Protein AF-A0A6V7KND9-F1 (afdb_monomer_lite)

Secondary structure (DSSP, 8-state):
---PPPHHHHHHHHHHTT--TTS---SSSS----------S----

Organism: NCBI:txid1563983

Foldseek 3Di:
DPDDQDPVNVVVCVVPVPDDPVDDDDPVDPDDDDDDDDDDPDDDD

InterPro domains:
  IPR036734 Neurotransmitter-gated ion-channel ligand-binding domain superfamily [SSF63712] (9-43)

Sequence (45 aa):
SLWNDTMVDKLKNDLLTNYDQNTRPAHHLNTTQVYIGMHPYYISI

pLDDT: mean 85.57, std 11.01, range [50.53, 94.56]

Structure (mmCIF, N/CA/C/O backbone):
data_AF-A0A6V7KND9-F1
#
_entry.id   AF-A0A6V7KND9-F1
#
loop_
_atom_site.group_PDB
_atom_site.id
_atom_site.type_symbol
_atom_site.label_atom_id
_atom_site.label_alt_id
_atom_site.label_comp_id
_atom_site.label_asym_id
_atom_site.label_entity_id
_atom_site.label_seq_id
_atom_site.pdbx_PDB_ins_code
_atom_site.Cartn_x
_atom_site.Cartn_y
_atom_site.Cartn_z
_atom_site.occupancy
_atom_site.B_iso_or_equiv
_atom_site.auth_seq_id
_atom_site.auth_comp_id
_atom_site.auth_asym_id
_atom_site.auth_atom_id
_atom_site.pdbx_PDB_model_num
ATOM 1 N N . SER A 1 1 ? -10.486 13.622 25.054 1.00 50.53 1 SER A N 1
ATOM 2 C CA . SER A 1 1 ? -10.974 12.484 24.254 1.00 50.53 1 SER A CA 1
ATOM 3 C C . SER A 1 1 ? -10.797 11.230 25.093 1.00 50.53 1 SER A C 1
ATOM 5 O O . SER A 1 1 ? -9.685 11.007 25.548 1.00 50.53 1 SER A O 1
ATOM 7 N N . LEU A 1 2 ? -11.868 10.491 25.402 1.00 59.66 2 LEU A N 1
ATOM 8 C CA . LEU A 1 2 ? -11.852 9.312 26.287 1.00 59.66 2 LEU A CA 1
ATOM 9 C C . LEU A 1 2 ? -11.562 8.025 25.489 1.00 59.66 2 LEU A C 1
ATOM 11 O O . LEU A 1 2 ? -12.286 7.042 25.588 1.00 59.66 2 LEU A O 1
ATOM 15 N N . TRP A 1 3 ? -10.542 8.067 24.638 1.00 68.94 3 TRP A N 1
ATOM 16 C CA . TRP A 1 3 ? -10.043 6.920 23.888 1.00 68.94 3 TRP A CA 1
ATOM 17 C C . TRP A 1 3 ? -8.543 6.865 24.144 1.00 68.94 3 TRP A C 1
ATOM 19 O O . TRP A 1 3 ? -7.829 7.804 23.802 1.00 68.94 3 TRP A O 1
ATOM 29 N N . ASN A 1 4 ? -8.086 5.818 24.831 1.00 78.69 4 ASN A N 1
ATOM 30 C CA . ASN A 1 4 ? -6.656 5.587 24.995 1.00 78.69 4 ASN A CA 1
ATOM 31 C C . ASN A 1 4 ? -6.107 5.093 23.661 1.00 78.69 4 ASN A C 1
ATOM 33 O O . ASN A 1 4 ? -6.532 4.037 23.189 1.00 78.69 4 ASN A O 1
ATOM 37 N N . ASP A 1 5 ? -5.161 5.836 23.092 1.00 82.44 5 ASP A N 1
ATOM 38 C CA . ASP A 1 5 ? -4.474 5.430 21.870 1.00 82.44 5 ASP A CA 1
ATOM 39 C C . ASP A 1 5 ? -3.876 4.038 22.045 1.00 82.44 5 ASP A C 1
ATOM 41 O O . ASP A 1 5 ? -3.100 3.772 22.977 1.00 82.44 5 ASP A O 1
ATOM 45 N N . THR A 1 6 ? -4.229 3.144 21.128 1.00 89.94 6 THR A N 1
ATOM 46 C CA . THR A 1 6 ? -3.626 1.821 21.092 1.00 89.94 6 THR A CA 1
ATOM 47 C C . THR A 1 6 ? -2.177 1.937 20.619 1.00 89.94 6 THR A C 1
ATOM 49 O O . THR A 1 6 ? -1.763 2.919 19.997 1.00 89.94 6 THR A O 1
ATOM 52 N N . MET A 1 7 ? -1.371 0.906 20.875 1.00 92.31 7 MET A N 1
ATOM 53 C CA . MET A 1 7 ? -0.007 0.854 20.330 1.00 92.31 7 MET A CA 1
ATOM 54 C C . MET A 1 7 ? 0.005 0.929 18.794 1.00 92.31 7 MET A C 1
ATOM 56 O O . MET A 1 7 ? 0.954 1.449 18.215 1.00 92.31 7 MET A O 1
ATOM 60 N N . VAL A 1 8 ? -1.061 0.455 18.140 1.00 93.50 8 VAL A N 1
ATOM 61 C CA . VAL A 1 8 ? -1.231 0.537 16.684 1.00 93.50 8 VAL A CA 1
ATOM 62 C C . VAL A 1 8 ? -1.447 1.982 16.236 1.00 93.50 8 VAL A C 1
ATOM 64 O O . VAL A 1 8 ? -0.899 2.383 15.212 1.00 93.50 8 VAL A O 1
ATOM 67 N N . ASP A 1 9 ? -2.201 2.773 16.997 1.00 92.62 9 ASP A N 1
ATOM 68 C CA . ASP A 1 9 ? -2.459 4.179 16.666 1.00 92.62 9 ASP A CA 1
ATOM 69 C C . ASP A 1 9 ? -1.182 5.014 16.784 1.00 92.62 9 ASP A C 1
ATOM 71 O O . ASP A 1 9 ? -0.865 5.796 15.888 1.00 92.62 9 ASP A O 1
ATOM 75 N N . LYS A 1 10 ? -0.387 4.763 17.831 1.00 93.56 10 LYS A N 1
ATOM 76 C CA . LYS A 1 10 ? 0.938 5.380 17.994 1.00 93.56 10 LYS A CA 1
ATOM 77 C C . LYS A 1 10 ? 1.871 5.022 16.840 1.00 93.56 10 LYS A C 1
ATOM 79 O O . LYS A 1 10 ? 2.424 5.916 16.214 1.00 93.56 10 LYS A O 1
ATOM 84 N N . LEU A 1 11 ? 1.956 3.738 16.486 1.00 94.06 11 LEU A N 1
ATOM 85 C CA . LEU A 1 11 ? 2.791 3.280 15.374 1.00 94.06 11 LEU A CA 1
ATOM 86 C C . LEU A 1 11 ? 2.393 3.923 14.037 1.00 94.06 11 LEU A C 1
ATOM 88 O O . LEU A 1 11 ? 3.260 4.312 13.260 1.00 94.06 11 LEU 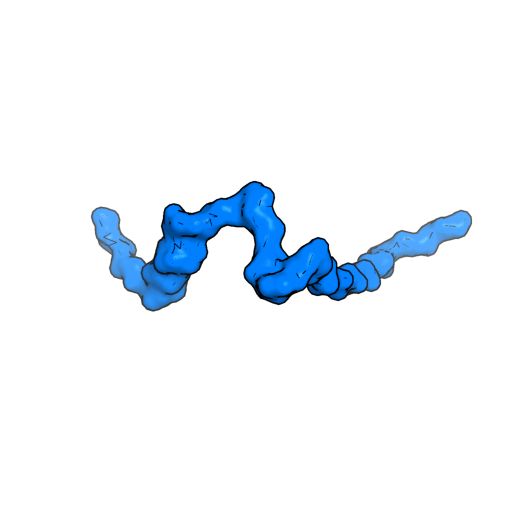A O 1
ATOM 92 N N . LYS A 1 12 ? 1.091 4.052 13.755 1.00 94.44 12 LYS A N 1
ATOM 93 C CA . LYS A 1 12 ? 0.615 4.726 12.538 1.00 94.44 12 LYS A CA 1
ATOM 94 C C . LYS A 1 12 ? 1.039 6.190 12.506 1.00 94.44 12 LYS A C 1
ATOM 96 O O . LYS A 1 12 ? 1.521 6.645 11.474 1.00 94.44 12 LYS A O 1
ATOM 101 N N . ASN A 1 13 ? 0.879 6.907 13.618 1.00 93.94 13 ASN A N 1
ATOM 102 C CA . ASN A 1 13 ? 1.310 8.298 13.713 1.00 93.94 13 ASN A CA 1
ATOM 103 C C . ASN A 1 13 ? 2.822 8.414 13.499 1.00 93.94 13 ASN A C 1
ATOM 105 O O . ASN A 1 13 ? 3.252 9.212 12.670 1.00 93.94 13 ASN A O 1
ATOM 109 N N . ASP A 1 14 ? 3.618 7.573 14.155 1.00 94.56 14 ASP A N 1
ATOM 110 C CA . ASP A 1 14 ? 5.076 7.593 14.022 1.00 94.56 14 ASP A CA 1
ATOM 111 C C . ASP A 1 14 ? 5.529 7.324 12.576 1.00 94.56 14 ASP A C 1
ATOM 113 O O . ASP A 1 14 ? 6.421 8.003 12.068 1.00 94.56 14 ASP A O 1
ATOM 117 N N . LEU A 1 15 ? 4.884 6.379 11.880 1.00 92.50 15 LEU A N 1
ATOM 118 C CA . LEU A 1 15 ? 5.204 6.047 10.487 1.00 92.50 15 LEU A CA 1
ATOM 119 C C . LEU A 1 15 ? 4.794 7.142 9.492 1.00 92.50 15 LEU A C 1
ATOM 121 O O . LEU A 1 15 ? 5.465 7.316 8.476 1.00 92.50 15 LEU A O 1
ATOM 125 N N . LEU A 1 16 ? 3.689 7.848 9.747 1.00 94.31 16 LEU A N 1
ATOM 126 C CA . LEU A 1 16 ? 3.058 8.729 8.759 1.00 94.31 16 LEU A CA 1
ATOM 127 C C . LEU A 1 16 ? 3.309 10.223 8.990 1.00 94.31 16 LEU A C 1
ATOM 129 O O . LEU A 1 16 ? 3.158 10.996 8.049 1.00 94.31 16 LEU A O 1
ATOM 133 N N . THR A 1 17 ? 3.725 10.644 10.190 1.00 94.12 17 THR A N 1
ATOM 134 C CA . THR A 1 17 ? 3.868 12.074 10.546 1.00 94.12 17 THR A CA 1
ATOM 135 C C . THR A 1 17 ? 4.789 12.845 9.594 1.00 94.12 17 THR A C 1
ATOM 137 O O . THR A 1 17 ? 4.515 13.999 9.284 1.00 94.12 17 THR A O 1
ATOM 140 N N . ASN A 1 18 ? 5.855 12.210 9.100 1.00 91.94 18 ASN A N 1
ATOM 141 C CA . ASN A 1 18 ? 6.834 12.831 8.198 1.00 91.94 18 ASN A CA 1
ATOM 142 C C . ASN A 1 18 ? 6.957 12.094 6.855 1.00 91.94 18 ASN A C 1
ATOM 144 O O . ASN A 1 18 ? 7.963 12.231 6.159 1.00 91.94 18 ASN A O 1
ATOM 148 N N . TYR A 1 19 ? 5.972 11.264 6.505 1.00 91.19 19 TYR A N 1
ATOM 149 C CA . TYR A 1 19 ? 6.002 10.506 5.260 1.00 91.19 19 TYR A CA 1
ATOM 150 C C . TYR A 1 19 ? 5.662 11.413 4.071 1.00 91.19 19 TYR A C 1
ATOM 152 O O . TYR A 1 19 ? 4.544 11.917 3.966 1.00 91.19 19 TYR A O 1
ATOM 160 N N . ASP A 1 20 ? 6.613 11.608 3.154 1.00 91.31 20 ASP A N 1
ATOM 161 C CA . ASP A 1 20 ? 6.357 12.315 1.898 1.00 91.31 20 ASP A CA 1
ATOM 162 C C . ASP A 1 20 ? 5.825 11.357 0.826 1.00 91.31 20 ASP A C 1
ATOM 164 O O . ASP A 1 20 ? 6.562 10.561 0.246 1.00 91.31 20 ASP A O 1
ATOM 168 N N . GLN A 1 21 ? 4.534 11.487 0.526 1.00 90.25 21 GLN A N 1
ATOM 169 C CA . GLN A 1 21 ? 3.842 10.706 -0.500 1.00 90.25 21 GLN A CA 1
ATOM 170 C C . GLN A 1 21 ? 4.320 10.979 -1.936 1.00 90.25 21 GLN A C 1
ATOM 172 O O . GLN A 1 21 ? 4.093 10.154 -2.819 1.00 90.25 21 GLN A O 1
ATOM 177 N N . ASN A 1 22 ? 4.954 12.128 -2.190 1.00 90.00 22 ASN A N 1
ATOM 178 C CA . ASN A 1 22 ? 5.439 12.485 -3.526 1.00 90.00 22 ASN A CA 1
ATOM 179 C C . ASN A 1 22 ? 6.832 11.912 -3.801 1.00 90.00 22 ASN A C 1
ATOM 181 O O . ASN A 1 22 ? 7.286 11.891 -4.948 1.00 90.00 22 ASN A O 1
ATOM 185 N N . THR A 1 23 ? 7.514 11.436 -2.760 1.00 87.00 23 THR A N 1
ATOM 186 C CA . THR A 1 23 ? 8.833 10.836 -2.882 1.00 87.00 23 THR A CA 1
ATOM 187 C C . THR A 1 23 ? 8.705 9.342 -3.179 1.00 87.00 23 THR A C 1
ATOM 189 O O . THR A 1 23 ? 8.114 8.568 -2.426 1.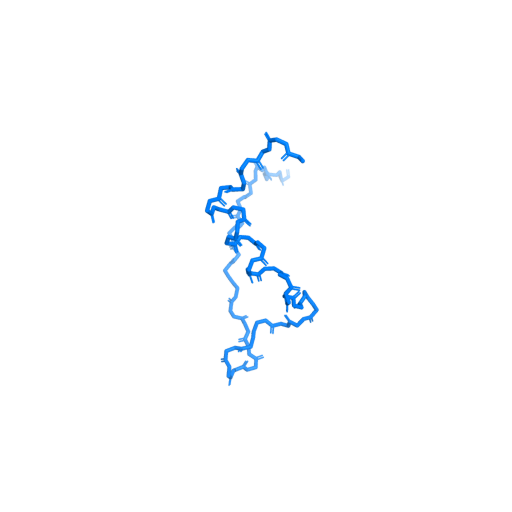00 87.00 23 THR A O 1
ATOM 192 N N . ARG A 1 24 ? 9.309 8.903 -4.291 1.00 85.75 24 ARG A N 1
ATOM 193 C CA . ARG A 1 24 ? 9.432 7.475 -4.615 1.00 85.75 24 ARG A CA 1
ATOM 194 C C . ARG A 1 24 ? 10.301 6.779 -3.555 1.00 85.75 24 ARG A C 1
ATOM 196 O O . ARG A 1 24 ? 11.364 7.313 -3.235 1.00 85.75 24 ARG A O 1
ATOM 203 N N . PRO A 1 25 ? 9.947 5.564 -3.088 1.00 85.56 25 PRO A N 1
ATOM 204 C CA . PRO A 1 25 ? 10.808 4.778 -2.208 1.00 85.56 25 PRO A CA 1
ATOM 205 C C . PRO A 1 25 ? 12.206 4.604 -2.820 1.00 85.56 25 PRO A C 1
ATOM 207 O O . PRO A 1 25 ? 12.369 3.957 -3.858 1.00 85.56 25 PRO A O 1
ATOM 210 N N . ALA A 1 26 ? 13.211 5.220 -2.201 1.00 69.75 26 ALA A N 1
ATOM 211 C CA . ALA A 1 26 ? 14.584 5.239 -2.687 1.00 69.75 26 ALA A CA 1
ATOM 212 C C . ALA A 1 26 ? 15.458 4.333 -1.813 1.00 69.75 26 ALA A C 1
ATOM 214 O O . ALA A 1 26 ? 15.957 4.741 -0.771 1.00 69.75 26 ALA A O 1
ATOM 215 N N . HIS A 1 27 ? 15.677 3.092 -2.245 1.00 57.75 27 HIS A N 1
ATOM 216 C CA . HIS A 1 27 ? 16.698 2.220 -1.661 1.00 57.75 27 HIS A CA 1
ATOM 217 C C . HIS A 1 27 ? 17.982 2.320 -2.487 1.00 57.75 27 HIS A C 1
ATOM 219 O O . HIS A 1 27 ? 18.286 1.396 -3.223 1.00 57.75 27 HIS A O 1
ATOM 225 N N . HIS A 1 28 ? 18.717 3.440 -2.408 1.00 63.22 28 HIS A N 1
ATOM 226 C CA . HIS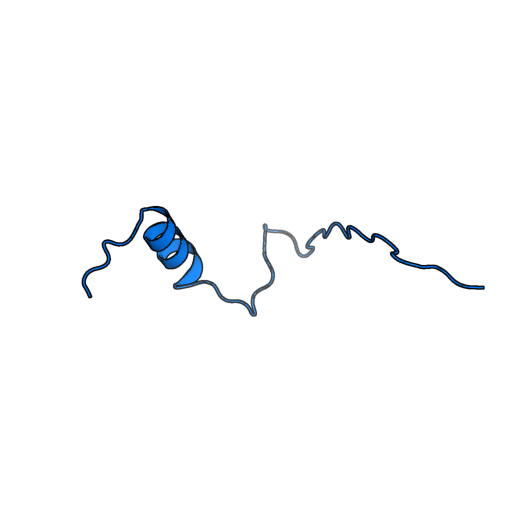 A 1 28 ? 20.053 3.634 -3.028 1.00 63.22 28 HIS A CA 1
ATOM 227 C C . HIS A 1 28 ? 20.147 3.357 -4.553 1.00 63.22 28 HIS A C 1
ATOM 229 O O . HIS A 1 28 ? 21.221 3.432 -5.144 1.00 63.22 28 HIS A O 1
ATOM 235 N N . LEU A 1 29 ? 19.022 3.044 -5.195 1.00 68.81 29 LEU A N 1
ATOM 236 C CA . LEU A 1 29 ? 18.870 2.557 -6.556 1.00 68.81 29 LEU A CA 1
ATOM 237 C C . LEU A 1 29 ? 17.799 3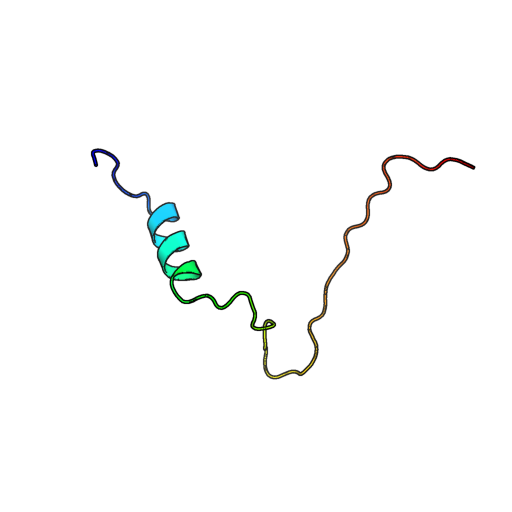.405 -7.240 1.00 68.81 29 LEU A C 1
ATOM 239 O O . LEU A 1 29 ? 16.819 3.829 -6.625 1.00 68.81 29 LEU A O 1
ATOM 243 N N . ASN A 1 30 ? 17.973 3.646 -8.537 1.00 78.25 30 ASN A N 1
ATOM 244 C CA . ASN A 1 30 ? 17.068 4.489 -9.318 1.00 78.25 30 ASN A CA 1
ATOM 245 C C . ASN A 1 30 ? 15.785 3.760 -9.780 1.00 78.25 30 ASN A C 1
ATOM 247 O O . ASN A 1 30 ? 15.002 4.301 -10.560 1.00 78.25 30 ASN A O 1
ATOM 251 N N . THR A 1 31 ? 15.565 2.524 -9.335 1.00 85.31 31 THR A N 1
ATOM 252 C CA . THR A 1 31 ? 14.449 1.682 -9.772 1.00 85.31 31 THR A CA 1
ATOM 253 C C . THR A 1 31 ? 13.679 1.140 -8.573 1.00 85.31 31 THR A C 1
ATOM 255 O O . THR A 1 31 ? 14.257 0.757 -7.558 1.00 85.31 31 THR A O 1
ATOM 258 N N . THR A 1 32 ? 12.354 1.094 -8.701 1.00 86.81 32 THR A N 1
ATOM 259 C CA . THR A 1 32 ? 11.462 0.441 -7.739 1.00 86.81 32 THR A CA 1
ATOM 260 C C . THR A 1 32 ? 10.825 -0.744 -8.448 1.00 86.81 32 THR A C 1
ATOM 262 O O . THR A 1 32 ? 10.157 -0.568 -9.465 1.00 86.81 32 THR A O 1
ATOM 265 N N . GLN A 1 33 ? 11.062 -1.953 -7.944 1.00 88.88 33 GLN A N 1
ATOM 266 C CA . GLN A 1 33 ? 10.433 -3.159 -8.477 1.00 88.88 33 GLN A CA 1
ATOM 267 C C . GLN A 1 33 ? 9.054 -3.314 -7.842 1.00 88.88 33 GLN A C 1
ATOM 269 O O . GLN A 1 33 ? 8.934 -3.342 -6.618 1.00 88.88 3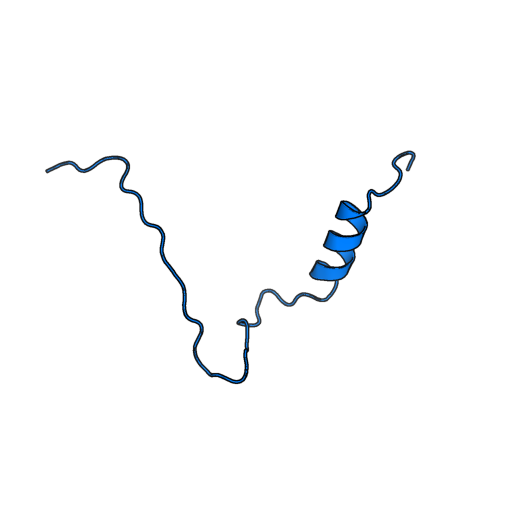3 GLN A O 1
ATOM 274 N N . VAL A 1 34 ? 8.021 -3.392 -8.676 1.00 88.50 34 VAL A N 1
ATOM 275 C CA . VAL A 1 34 ? 6.628 -3.522 -8.242 1.00 88.50 34 VAL A CA 1
ATOM 276 C C . VAL A 1 34 ? 6.085 -4.849 -8.751 1.00 88.50 34 VAL A C 1
ATOM 278 O O . VAL A 1 34 ? 6.195 -5.154 -9.937 1.00 88.50 34 VAL A O 1
ATOM 281 N N . TYR A 1 35 ? 5.483 -5.627 -7.854 1.00 93.00 35 TYR A N 1
ATOM 282 C CA . TYR A 1 35 ? 4.768 -6.850 -8.205 1.00 93.00 35 TYR A CA 1
ATOM 283 C C . TYR A 1 35 ? 3.296 -6.520 -8.426 1.00 93.00 35 TYR A C 1
ATOM 285 O O . TYR A 1 35 ? 2.627 -6.015 -7.526 1.00 93.00 35 TYR A O 1
ATOM 293 N N . ILE A 1 36 ? 2.791 -6.802 -9.624 1.00 93.50 36 ILE A N 1
ATOM 294 C CA . ILE A 1 36 ? 1.390 -6.560 -9.971 1.00 93.50 36 ILE A CA 1
ATOM 295 C C . ILE A 1 36 ? 0.617 -7.874 -9.819 1.00 93.50 36 ILE A C 1
ATOM 297 O O . ILE A 1 36 ? 0.810 -8.808 -10.594 1.00 93.50 36 ILE A O 1
ATOM 301 N N . GLY A 1 37 ? -0.2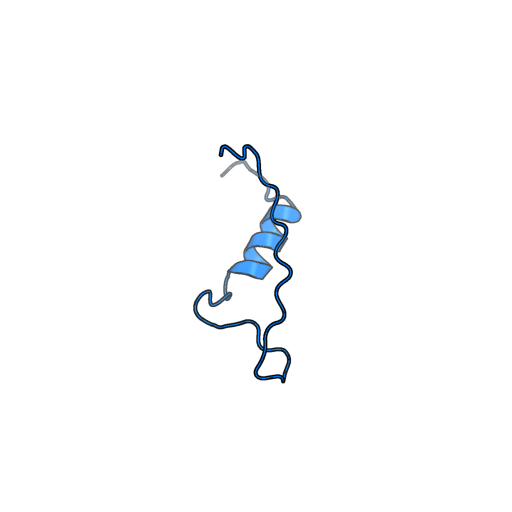70 -7.942 -8.824 1.00 93.00 37 GLY A N 1
ATOM 302 C CA . GLY A 1 37 ? -1.174 -9.075 -8.600 1.00 93.00 37 GLY A CA 1
ATOM 303 C C . GLY A 1 37 ? -2.498 -8.904 -9.344 1.00 93.00 37 GLY A C 1
ATOM 304 O O . GLY A 1 37 ? -3.503 -8.547 -8.733 1.00 93.00 37 GLY A O 1
ATOM 305 N N . MET A 1 38 ? -2.508 -9.101 -10.666 1.00 91.44 38 MET A N 1
ATOM 306 C CA . MET A 1 38 ? -3.747 -9.024 -11.453 1.00 91.44 38 MET A CA 1
ATOM 307 C C . MET A 1 38 ? -4.582 -10.300 -11.307 1.00 91.44 38 MET A C 1
ATOM 309 O O . MET A 1 38 ? -4.095 -11.399 -11.562 1.00 91.44 38 MET A O 1
ATOM 313 N N . HIS A 1 39 ? -5.864 -10.133 -10.980 1.00 92.62 39 HIS A N 1
ATOM 314 C CA . HIS A 1 39 ? -6.849 -11.213 -10.914 1.00 92.62 39 HIS A CA 1
ATOM 315 C C . HIS A 1 39 ? -8.062 -10.848 -11.786 1.00 92.62 39 HIS A C 1
ATOM 317 O O . HIS A 1 39 ? -8.897 -10.052 -11.351 1.00 92.62 39 HIS A O 1
ATOM 323 N N . PRO A 1 40 ? -8.169 -11.361 -13.029 1.00 88.69 40 PRO A N 1
ATOM 324 C CA . PRO A 1 40 ? -9.305 -11.052 -13.887 1.00 88.69 40 PRO A CA 1
ATOM 325 C C . PRO A 1 40 ? -10.578 -11.678 -13.311 1.00 88.69 40 PRO A C 1
ATOM 327 O O . PRO A 1 40 ? -10.654 -12.888 -13.115 1.00 88.69 40 PRO A O 1
ATOM 330 N N . TYR A 1 41 ? -11.576 -10.838 -13.040 1.00 92.31 41 TYR A N 1
ATOM 331 C CA . TYR A 1 41 ? -12.868 -11.282 -12.513 1.00 92.31 41 TYR A CA 1
ATOM 332 C C . TYR A 1 41 ? -13.776 -11.863 -13.605 1.00 92.31 41 TYR A C 1
ATOM 334 O O . TYR A 1 41 ? -14.515 -12.813 -13.366 1.00 92.31 41 TYR A O 1
ATOM 342 N N . TYR A 1 42 ? -13.714 -11.308 -14.815 1.00 92.44 42 TYR A N 1
ATOM 343 C CA . TYR A 1 42 ? -14.505 -11.756 -15.952 1.00 92.44 42 TYR A CA 1
ATOM 344 C C . TYR A 1 42 ? -13.775 -11.427 -17.250 1.00 92.44 42 TYR A C 1
ATOM 346 O O . TYR A 1 42 ? -13.193 -10.350 -17.386 1.00 92.44 42 TYR A O 1
ATOM 354 N N . ILE A 1 43 ? -13.807 -12.364 -18.191 1.00 88.50 43 ILE A N 1
ATOM 355 C CA . ILE A 1 43 ? -13.259 -12.202 -19.533 1.00 88.50 43 ILE A CA 1
ATOM 356 C C . ILE A 1 43 ? -14.374 -12.602 -20.496 1.00 88.50 43 ILE A C 1
ATOM 358 O O . ILE A 1 43 ? -14.825 -13.745 -20.469 1.00 88.50 43 ILE A O 1
ATOM 362 N N . SER A 1 44 ? -14.819 -11.663 -21.328 1.00 87.88 44 SER A N 1
ATOM 363 C CA . SER A 1 44 ? -15.710 -11.930 -22.460 1.00 87.88 44 SER A CA 1
ATOM 364 C C . SER A 1 44 ? -14.945 -11.844 -23.769 1.00 87.88 44 SER A C 1
ATOM 366 O O . SER A 1 44 ? -14.025 -11.033 -23.893 1.00 87.88 44 SER A O 1
ATOM 368 N N . ILE A 1 45 ? -15.378 -12.647 -24.736 1.00 76.69 45 ILE A N 1
ATOM 369 C CA . ILE A 1 45 ? -14.947 -12.608 -26.134 1.00 76.69 45 ILE A CA 1
ATOM 370 C C . ILE A 1 45 ? -16.148 -12.182 -26.970 1.00 76.69 45 ILE A C 1
ATOM 372 O O . ILE A 1 45 ? -17.238 -12.747 -26.722 1.00 76.69 45 ILE A O 1
#

Radius of gyration: 18.75 Å; chains: 1; bounding box: 36×25×52 Å